Protein AF-A0A7W1F8A2-F1 (afdb_monomer_lite)

Structure (mmCIF, N/CA/C/O backbone):
data_AF-A0A7W1F8A2-F1
#
_entry.id   AF-A0A7W1F8A2-F1
#
loop_
_atom_site.group_PDB
_atom_site.id
_atom_site.type_symbol
_atom_site.label_atom_id
_atom_site.label_alt_id
_atom_site.label_comp_id
_atom_site.label_asym_id
_atom_site.label_entity_id
_atom_site.label_seq_id
_atom_site.pdbx_PDB_ins_code
_atom_site.Cartn_x
_atom_site.Cartn_y
_atom_site.Cartn_z
_atom_site.occupancy
_atom_site.B_iso_or_equiv
_atom_site.auth_seq_id
_atom_site.auth_comp_id
_atom_site.auth_asym_id
_atom_site.auth_atom_id
_atom_site.pdbx_PDB_model_num
ATOM 1 N N . MET A 1 1 ? -27.066 -8.767 60.561 1.00 49.91 1 MET A N 1
ATOM 2 C CA . MET A 1 1 ? -27.033 -7.578 59.670 1.00 49.91 1 MET A CA 1
ATOM 3 C C . MET A 1 1 ? -25.577 -7.249 59.365 1.00 49.91 1 MET A C 1
ATOM 5 O O . MET A 1 1 ? -24.829 -7.235 60.328 1.00 49.91 1 MET A O 1
ATOM 9 N N . LYS A 1 2 ? -25.207 -7.010 58.090 1.00 50.44 2 LYS A N 1
ATOM 10 C CA . LYS A 1 2 ? -23.919 -6.467 57.555 1.00 50.44 2 LYS A CA 1
ATOM 11 C C . LYS A 1 2 ? -23.218 -7.269 56.437 1.00 50.44 2 LYS A C 1
ATOM 13 O O . LYS A 1 2 ? -22.189 -6.819 55.959 1.00 50.44 2 LYS A O 1
ATOM 18 N N . LEU A 1 3 ? -23.787 -8.369 55.929 1.00 50.12 3 LEU A N 1
ATOM 19 C CA . LEU A 1 3 ? -23.216 -9.064 54.753 1.00 50.12 3 LEU A CA 1
ATOM 20 C C . LEU A 1 3 ? -23.783 -8.585 53.398 1.00 50.12 3 LEU A C 1
ATOM 22 O O . LEU A 1 3 ? -23.255 -8.916 52.348 1.00 50.12 3 LEU A O 1
ATOM 26 N N . ARG A 1 4 ? -24.854 -7.778 53.403 1.00 52.03 4 ARG A N 1
ATOM 27 C CA . ARG A 1 4 ? -25.532 -7.307 52.177 1.00 52.03 4 ARG A CA 1
ATOM 28 C C . ARG A 1 4 ? -24.978 -5.993 51.610 1.00 52.03 4 ARG A C 1
ATOM 30 O O . ARG A 1 4 ? -25.284 -5.649 50.479 1.00 52.03 4 ARG A O 1
ATOM 37 N N . THR A 1 5 ? -24.160 -5.268 52.370 1.00 52.44 5 THR A N 1
ATOM 38 C CA . THR A 1 5 ? -23.696 -3.908 52.030 1.00 52.44 5 THR A CA 1
ATOM 39 C C . THR A 1 5 ? -22.358 -3.852 51.286 1.00 52.44 5 THR A C 1
ATOM 41 O O . THR A 1 5 ? -21.948 -2.773 50.882 1.00 52.44 5 THR A O 1
ATOM 44 N N . LEU A 1 6 ? -21.689 -4.991 51.070 1.00 51.62 6 LEU A N 1
ATOM 45 C CA . LEU A 1 6 ? -20.397 -5.071 50.364 1.00 51.62 6 LEU A CA 1
ATOM 46 C C . LEU A 1 6 ? -20.503 -5.558 48.909 1.00 51.62 6 LEU A C 1
ATOM 48 O O . LEU A 1 6 ? -19.516 -5.521 48.183 1.00 51.62 6 LEU A O 1
ATOM 52 N N . VAL A 1 7 ? -21.691 -5.970 48.458 1.00 54.91 7 VAL A N 1
ATOM 53 C CA . VAL A 1 7 ? -21.894 -6.499 47.095 1.00 54.91 7 VAL A CA 1
ATOM 54 C C . VAL A 1 7 ? -21.978 -5.375 46.052 1.00 54.91 7 VAL A C 1
ATOM 56 O O . VAL A 1 7 ? -21.498 -5.528 44.934 1.00 54.91 7 VAL A O 1
ATOM 59 N N . ALA A 1 8 ? -22.528 -4.217 46.429 1.00 53.19 8 ALA A N 1
ATOM 60 C CA . ALA A 1 8 ? -22.712 -3.085 45.522 1.00 53.19 8 ALA A CA 1
ATOM 61 C C . ALA A 1 8 ? -21.401 -2.456 44.987 1.00 53.19 8 ALA A C 1
ATOM 63 O O . ALA A 1 8 ? -21.328 -2.223 43.781 1.00 53.19 8 ALA A O 1
ATOM 64 N N . PRO A 1 9 ? -20.346 -2.208 45.797 1.00 52.75 9 PRO A N 1
ATOM 65 C CA . PRO A 1 9 ? -19.122 -1.594 45.279 1.00 52.75 9 PRO A CA 1
ATOM 66 C C . PRO A 1 9 ? -18.253 -2.565 44.463 1.00 52.75 9 PRO A C 1
ATOM 68 O O . PRO A 1 9 ? -17.557 -2.123 43.553 1.00 52.75 9 PRO A O 1
ATOM 71 N N . LEU A 1 10 ? -18.313 -3.878 44.732 1.00 55.38 10 LEU A N 1
ATOM 72 C CA . LEU A 1 10 ? -17.567 -4.875 43.949 1.00 55.38 10 LEU A CA 1
ATOM 73 C C . LEU A 1 10 ? -18.152 -5.072 42.545 1.00 55.38 10 LEU A C 1
ATOM 75 O O . LEU A 1 10 ? -17.401 -5.249 41.588 1.00 55.38 10 LEU A O 1
ATOM 79 N N . LEU A 1 11 ? -19.480 -5.008 42.407 1.00 56.41 11 LEU A N 1
ATOM 80 C CA . LEU A 1 11 ? -20.138 -5.168 41.109 1.00 56.41 11 LEU A CA 1
ATOM 81 C C . LEU A 1 11 ? -19.898 -3.953 40.194 1.00 56.41 11 LEU A C 1
ATOM 83 O O . LEU A 1 11 ? -19.688 -4.118 38.996 1.00 56.41 11 LEU A O 1
ATOM 87 N N . ALA A 1 12 ? -19.855 -2.742 40.760 1.00 57.81 12 ALA A N 1
ATOM 88 C CA . ALA A 1 12 ? -19.578 -1.516 40.009 1.00 57.81 12 ALA A CA 1
ATOM 89 C C . ALA A 1 12 ? -18.131 -1.447 39.481 1.00 57.81 12 ALA A C 1
ATOM 91 O O . ALA A 1 12 ? -17.902 -0.944 38.381 1.00 57.81 12 ALA A O 1
ATOM 92 N N . LEU A 1 13 ? -17.159 -1.997 40.221 1.00 56.81 13 LEU A N 1
ATOM 93 C CA . LEU A 1 13 ? -15.755 -2.021 39.799 1.00 56.81 13 LEU A CA 1
ATOM 94 C C . LEU A 1 13 ? -15.489 -3.051 38.681 1.00 56.81 13 LEU A C 1
ATOM 96 O O . LEU A 1 13 ? -14.635 -2.821 37.829 1.00 56.81 13 LEU A O 1
ATOM 100 N N . GLY A 1 14 ? -16.256 -4.148 38.634 1.00 57.56 14 GLY A N 1
ATOM 101 C CA . GLY A 1 14 ? -16.166 -5.145 37.557 1.00 57.56 14 GLY A CA 1
ATOM 102 C C . GLY A 1 14 ? -16.696 -4.649 36.205 1.00 57.56 14 GLY A C 1
ATOM 103 O O . GLY A 1 14 ? -16.137 -4.976 35.158 1.00 57.56 14 GLY A O 1
ATOM 104 N N . ILE A 1 15 ? -17.733 -3.803 36.215 1.00 60.22 15 ILE A N 1
ATOM 105 C CA . ILE A 1 15 ? -18.322 -3.243 34.986 1.00 60.22 15 ILE A CA 1
ATOM 106 C C . ILE A 1 15 ? -17.377 -2.207 34.349 1.00 60.22 15 ILE A C 1
ATOM 108 O O . ILE A 1 15 ? -17.256 -2.159 33.128 1.00 60.22 15 ILE A O 1
ATOM 112 N N . ALA A 1 16 ? -16.640 -1.434 35.156 1.00 57.56 16 ALA A N 1
ATOM 113 C CA . ALA A 1 16 ? -15.692 -0.432 34.659 1.00 57.56 16 ALA A CA 1
ATOM 114 C C . ALA A 1 16 ? -14.436 -1.042 34.003 1.00 57.56 16 ALA A C 1
ATOM 116 O O . ALA A 1 16 ? -13.898 -0.469 33.060 1.00 57.56 16 ALA A O 1
ATOM 117 N N . ALA A 1 17 ? -13.989 -2.221 34.452 1.00 55.97 17 ALA A N 1
ATOM 118 C CA . ALA A 1 17 ? -12.815 -2.896 33.886 1.00 55.97 17 ALA A CA 1
ATOM 119 C C . ALA A 1 17 ? -13.067 -3.514 32.495 1.00 55.97 17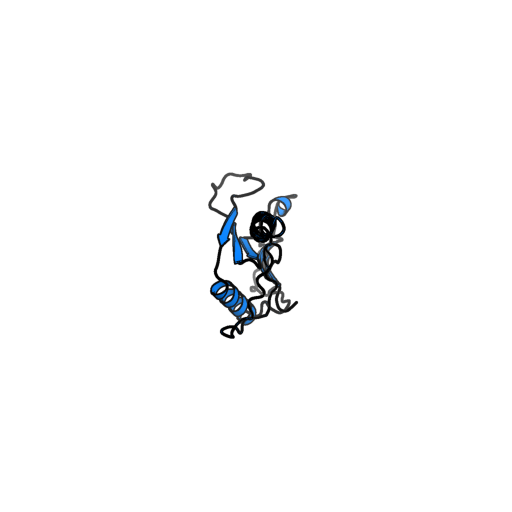 ALA A C 1
ATOM 121 O O . ALA A 1 17 ? -12.120 -3.778 31.758 1.00 55.97 17 ALA A O 1
ATOM 122 N N . SER A 1 18 ? -14.332 -3.715 32.113 1.00 55.47 18 SER A N 1
ATOM 123 C CA . SER A 1 18 ? -14.700 -4.349 30.837 1.00 55.47 18 SER A CA 1
ATOM 124 C C . SER A 1 18 ? -14.752 -3.368 29.658 1.00 55.47 18 SER A C 1
ATOM 126 O O . SER A 1 18 ? -14.839 -3.799 28.516 1.00 55.47 18 SER A O 1
ATOM 128 N N . ALA A 1 19 ? -14.667 -2.056 29.909 1.00 52.66 19 ALA A N 1
ATOM 129 C CA . ALA A 1 19 ? -14.731 -1.032 28.861 1.00 52.66 19 ALA A CA 1
ATOM 130 C C . ALA A 1 19 ? -13.404 -0.830 28.102 1.00 52.66 19 ALA A C 1
ATOM 132 O O . ALA A 1 19 ? -13.407 -0.243 27.025 1.00 52.66 19 ALA A O 1
ATOM 133 N N . CYS A 1 20 ? -12.283 -1.321 28.643 1.00 51.66 20 CYS A N 1
ATOM 134 C CA . CYS A 1 20 ? -10.973 -1.287 27.976 1.00 51.66 20 CYS A CA 1
ATOM 135 C C . CYS A 1 20 ? -10.554 -2.648 27.408 1.00 51.66 20 CYS A C 1
ATOM 137 O O . CYS A 1 20 ? -9.493 -2.755 26.793 1.00 51.66 20 CYS A O 1
ATOM 139 N N . ALA A 1 21 ? -11.359 -3.694 27.608 1.00 49.31 21 ALA A N 1
ATOM 140 C CA . ALA A 1 21 ? -11.193 -4.914 26.846 1.00 49.31 21 ALA A CA 1
ATOM 141 C C . ALA A 1 21 ? -11.728 -4.625 25.442 1.00 49.31 21 ALA A C 1
ATOM 143 O O . ALA A 1 21 ? -12.934 -4.684 25.208 1.00 49.31 21 ALA A O 1
ATOM 144 N N . ASN A 1 22 ? -10.826 -4.296 24.512 1.00 50.22 22 ASN A N 1
ATOM 145 C CA . ASN A 1 22 ? -11.075 -4.523 23.095 1.00 50.22 22 ASN A CA 1
ATOM 146 C C . ASN A 1 22 ? -11.368 -6.019 22.965 1.00 50.22 22 ASN A C 1
ATOM 148 O O . ASN A 1 22 ? -10.461 -6.840 22.842 1.00 50.22 22 ASN A O 1
ATOM 152 N N . ALA A 1 23 ? -12.643 -6.382 23.081 1.00 49.91 23 ALA A N 1
ATOM 153 C CA . ALA A 1 23 ? -13.127 -7.648 22.601 1.00 49.91 23 ALA A CA 1
ATOM 154 C C . ALA A 1 23 ? -12.816 -7.626 21.110 1.00 49.91 23 ALA A C 1
ATOM 156 O O . ALA A 1 23 ? -13.505 -6.950 20.341 1.00 49.91 23 ALA A O 1
ATOM 157 N N . SER A 1 24 ? -11.736 -8.312 20.724 1.00 50.91 24 SER A N 1
ATOM 158 C CA . SER A 1 24 ? -11.576 -8.831 19.375 1.00 50.91 24 SER A CA 1
ATOM 159 C C . SER A 1 24 ? -12.895 -9.508 19.068 1.00 50.91 24 SER A C 1
ATOM 161 O O . SER A 1 24 ? -13.209 -10.574 19.597 1.00 50.91 24 SER A O 1
ATOM 163 N N . SER A 1 25 ? -13.739 -8.780 18.351 1.00 46.50 25 SER A N 1
ATOM 164 C CA . SER A 1 25 ? -15.078 -9.208 18.030 1.00 46.50 25 SER A CA 1
ATOM 165 C C . SER A 1 25 ? -14.865 -10.233 16.944 1.00 46.50 25 SER A C 1
ATOM 167 O O . SER A 1 25 ? -14.848 -9.899 15.765 1.00 46.50 25 SER A O 1
ATOM 169 N N . THR A 1 26 ? -14.630 -11.483 17.333 1.00 49.16 26 THR A N 1
ATOM 170 C CA . THR A 1 26 ? -14.863 -12.613 16.447 1.00 49.16 26 THR A CA 1
ATOM 171 C C . THR A 1 26 ? -16.375 -12.659 16.274 1.00 49.16 26 THR A C 1
ATOM 173 O O . THR A 1 26 ? -17.079 -13.388 16.967 1.00 49.16 26 THR A O 1
ATOM 176 N N . VAL A 1 27 ? -16.894 -11.755 15.442 1.00 50.50 27 VAL A N 1
ATOM 177 C CA . VAL A 1 27 ? -18.252 -11.831 14.929 1.00 50.50 27 VAL A CA 1
ATOM 178 C C . VAL A 1 27 ? -18.278 -13.146 14.159 1.00 50.50 27 VAL A C 1
ATOM 180 O O . VAL A 1 27 ? -17.526 -13.275 13.192 1.00 50.50 27 VAL A O 1
ATOM 183 N N . PRO A 1 28 ? -19.069 -14.148 14.574 1.00 43.84 28 PRO A N 1
ATOM 184 C CA . PRO A 1 28 ? -19.358 -15.259 13.692 1.00 43.84 28 PRO A CA 1
ATOM 185 C C . PRO A 1 28 ? -20.079 -14.630 12.504 1.00 43.84 28 PRO A C 1
ATOM 187 O O . PRO A 1 28 ? -21.173 -14.086 12.659 1.00 43.84 28 PRO A O 1
ATOM 190 N N . GLY A 1 29 ? -19.410 -14.582 11.355 1.00 51.31 29 GLY A N 1
ATOM 191 C CA . GLY A 1 29 ? -20.003 -14.073 10.134 1.00 51.31 29 GLY A CA 1
ATOM 192 C C . GLY A 1 29 ? -21.191 -14.951 9.772 1.00 51.31 29 GLY A C 1
ATOM 193 O O . GLY A 1 29 ? -21.016 -16.037 9.224 1.00 51.31 29 GLY A O 1
ATOM 194 N N . ASP A 1 30 ? -22.400 -14.483 10.073 1.00 43.44 30 ASP A N 1
ATOM 195 C CA . ASP A 1 30 ? -23.608 -14.966 9.420 1.00 43.44 30 ASP A CA 1
ATOM 196 C C . ASP A 1 30 ? -23.437 -14.671 7.927 1.00 43.44 30 ASP A C 1
ATOM 198 O O . ASP A 1 30 ? -23.419 -13.517 7.493 1.00 43.44 30 ASP A O 1
ATOM 202 N N . GLY A 1 31 ? -23.192 -15.732 7.160 1.00 52.09 31 GLY A N 1
ATOM 203 C CA . GLY A 1 31 ? -22.714 -15.693 5.785 1.00 52.09 31 GLY A CA 1
ATOM 204 C C . GLY A 1 31 ? -23.507 -14.791 4.837 1.00 52.09 31 GLY A C 1
ATOM 205 O O . GLY A 1 31 ? -24.413 -15.241 4.140 1.00 52.09 31 GLY A O 1
ATOM 206 N N . GLN A 1 32 ? -23.052 -13.545 4.704 1.00 46.38 32 GLN A N 1
ATOM 207 C CA . GLN A 1 32 ? -23.019 -12.807 3.435 1.00 46.38 32 GLN A CA 1
ATOM 208 C C . GLN A 1 32 ? -21.570 -12.443 3.090 1.00 46.38 32 GLN A C 1
ATOM 210 O O . GLN A 1 32 ? -21.233 -11.327 2.701 1.00 46.38 32 GLN A O 1
ATOM 215 N N . GLY A 1 33 ? -20.708 -13.437 3.295 1.00 53.25 33 GLY A N 1
ATOM 216 C CA . GLY A 1 33 ? -19.324 -13.501 2.879 1.00 53.25 33 GLY A CA 1
ATOM 217 C C . GLY A 1 33 ? -19.179 -14.583 1.818 1.00 53.25 33 GLY A C 1
ATOM 218 O O . GLY A 1 33 ? -19.849 -15.610 1.862 1.00 53.25 33 GLY A O 1
ATOM 219 N N . GLN A 1 34 ? -18.326 -14.298 0.852 1.00 68.44 34 GLN A N 1
ATOM 220 C CA . GLN A 1 34 ? -17.499 -15.259 0.124 1.00 68.44 34 GLN A CA 1
ATOM 221 C C . GLN A 1 34 ? -16.465 -14.401 -0.618 1.00 68.44 34 GLN A C 1
ATOM 223 O O . GLN A 1 34 ? -16.393 -14.370 -1.844 1.00 68.44 34 GLN A O 1
ATOM 228 N N . GLY A 1 35 ? -15.775 -13.535 0.129 1.00 73.75 35 GLY A N 1
ATOM 229 C CA . GLY A 1 35 ? -14.425 -13.135 -0.248 1.00 73.75 35 GLY A CA 1
ATOM 230 C C . GLY A 1 35 ? -13.433 -14.009 0.522 1.00 73.75 35 GLY A C 1
ATOM 231 O O . GLY A 1 35 ? -13.873 -14.797 1.363 1.00 73.75 35 GLY A O 1
ATOM 232 N N . PRO A 1 36 ? -12.139 -13.908 0.200 1.00 90.50 36 PRO A N 1
ATOM 233 C CA . PRO A 1 36 ? -11.088 -14.617 0.922 1.00 90.50 36 PRO A CA 1
ATOM 234 C C . PRO A 1 36 ? -11.134 -14.329 2.423 1.00 90.50 36 PRO A C 1
ATOM 236 O O . PRO A 1 36 ? -11.509 -13.219 2.831 1.00 90.50 36 PRO A O 1
ATOM 239 N N . ASP A 1 37 ? -10.721 -15.305 3.226 1.00 93.12 37 ASP A N 1
ATOM 240 C CA . ASP A 1 37 ? -10.521 -15.079 4.653 1.00 93.12 37 ASP A CA 1
ATOM 241 C C . ASP A 1 37 ? -9.349 -14.105 4.838 1.00 93.12 37 ASP A C 1
ATOM 243 O O . ASP A 1 37 ? -8.410 -14.056 4.042 1.00 93.12 37 ASP A O 1
ATOM 247 N N . HIS A 1 38 ? -9.392 -13.282 5.883 1.00 94.12 38 HIS A N 1
ATOM 248 C CA . HIS A 1 38 ? -8.312 -12.342 6.158 1.00 94.12 38 HIS A CA 1
ATOM 249 C C . HIS A 1 38 ? -8.155 -12.058 7.648 1.00 94.12 38 HIS A C 1
ATOM 251 O O . HIS A 1 38 ? -9.087 -12.192 8.443 1.00 94.12 38 HIS A O 1
ATOM 257 N N . ALA A 1 39 ? -6.954 -11.630 8.029 1.00 94.94 39 ALA A N 1
ATOM 258 C CA . ALA A 1 39 ? -6.695 -11.154 9.376 1.00 94.94 39 ALA A CA 1
ATOM 259 C C . ALA A 1 39 ? -7.369 -9.780 9.603 1.00 94.94 39 ALA A C 1
ATOM 261 O O . ALA A 1 39 ? -7.544 -8.995 8.671 1.00 94.94 39 ALA A O 1
ATOM 262 N N . GLY A 1 40 ? -7.821 -9.517 10.832 1.00 94.44 40 GLY A N 1
ATOM 263 C CA . GLY A 1 40 ? -8.688 -8.371 11.162 1.00 94.44 40 GLY A CA 1
ATOM 264 C C . GLY A 1 40 ? -8.026 -7.279 12.007 1.00 94.44 40 GLY A C 1
ATOM 265 O O . GLY A 1 40 ? -8.701 -6.377 12.500 1.00 94.44 40 GLY A O 1
ATOM 266 N N . GLY A 1 41 ? -6.729 -7.390 12.271 1.00 95.25 41 GLY A N 1
ATOM 267 C CA . GLY A 1 41 ? -5.989 -6.478 13.129 1.00 95.25 41 GLY A CA 1
ATOM 268 C C . GLY A 1 41 ? -5.544 -5.193 12.418 1.00 95.25 41 GLY A C 1
ATOM 269 O O . GLY A 1 41 ? -5.372 -5.162 11.200 1.00 95.25 41 GLY A O 1
ATOM 270 N N . PRO A 1 42 ? -5.267 -4.122 13.182 1.00 94.44 42 PRO A N 1
ATOM 271 C CA . PRO A 1 42 ? -4.839 -2.826 12.640 1.00 94.44 42 PRO A CA 1
ATOM 272 C C . PRO A 1 42 ? -3.436 -2.832 12.018 1.00 94.44 42 PRO A C 1
ATOM 274 O O . PRO A 1 42 ? -3.067 -1.905 11.304 1.00 94.44 42 PRO A O 1
ATOM 277 N N . GLY A 1 43 ? -2.629 -3.856 12.307 1.00 95.31 43 GLY A N 1
ATOM 278 C CA . GLY A 1 43 ? -1.317 -4.065 11.689 1.00 95.31 43 GLY A CA 1
ATOM 279 C C . GLY A 1 43 ? -1.334 -5.064 10.534 1.00 95.31 43 GLY A C 1
ATOM 280 O O . GLY A 1 43 ? -0.301 -5.255 9.892 1.00 95.31 43 GLY A O 1
ATOM 281 N N . ASP A 1 44 ? -2.477 -5.696 10.270 1.00 97.19 44 ASP A N 1
ATOM 282 C CA . ASP A 1 44 ? -2.573 -6.783 9.305 1.00 97.19 44 ASP A CA 1
ATOM 283 C C . ASP A 1 44 ? -2.764 -6.190 7.911 1.00 97.19 44 ASP A C 1
ATOM 285 O O . ASP A 1 44 ? -3.834 -5.692 7.574 1.00 97.19 44 ASP A O 1
ATOM 289 N N . LEU A 1 45 ? -1.704 -6.175 7.104 1.00 97.69 45 LEU A N 1
ATOM 290 C CA . LEU A 1 45 ? -1.765 -5.668 5.735 1.00 97.69 45 LEU A CA 1
ATOM 291 C C . LEU A 1 45 ? -2.559 -6.631 4.856 1.00 97.69 45 LEU A C 1
ATOM 293 O O . LEU A 1 45 ? -2.118 -7.759 4.668 1.00 97.69 45 LEU A O 1
ATOM 297 N N . LEU A 1 46 ? -3.650 -6.162 4.254 1.00 97.75 46 LEU A N 1
ATOM 298 C CA . LEU A 1 46 ? -4.465 -6.957 3.336 1.00 97.75 46 LEU A CA 1
ATOM 299 C C . LEU A 1 46 ? -4.115 -6.709 1.872 1.00 97.75 46 LEU A C 1
ATOM 301 O O . LEU A 1 46 ? -3.959 -7.651 1.108 1.00 97.75 46 LEU A O 1
ATOM 305 N N . LEU A 1 47 ? -3.993 -5.442 1.471 1.00 97.94 47 LEU A N 1
ATOM 306 C CA . LEU A 1 47 ? -3.655 -5.061 0.098 1.00 97.94 47 LEU A CA 1
ATOM 307 C C . LEU A 1 47 ? -2.734 -3.846 0.103 1.00 97.94 47 LEU A C 1
ATOM 309 O O . LEU A 1 47 ? -3.041 -2.844 0.749 1.00 97.94 47 LEU A O 1
ATOM 313 N N . ARG A 1 48 ? -1.645 -3.892 -0.662 1.00 98.19 48 ARG A N 1
ATOM 314 C CA . ARG A 1 48 ? -0.748 -2.757 -0.911 1.00 98.19 48 ARG A CA 1
ATOM 315 C C . ARG A 1 48 ? -0.515 -2.557 -2.397 1.00 98.19 48 ARG A C 1
ATOM 317 O O . ARG A 1 48 ? -0.392 -3.525 -3.139 1.00 98.19 48 ARG A O 1
ATOM 324 N N . ILE A 1 49 ? -0.410 -1.290 -2.788 1.00 97.81 49 ILE A N 1
ATOM 325 C CA . ILE A 1 49 ? 0.035 -0.872 -4.117 1.00 97.81 49 ILE A CA 1
ATOM 326 C C . ILE A 1 49 ? 1.208 0.093 -3.931 1.00 97.81 49 ILE A C 1
ATOM 328 O O . ILE A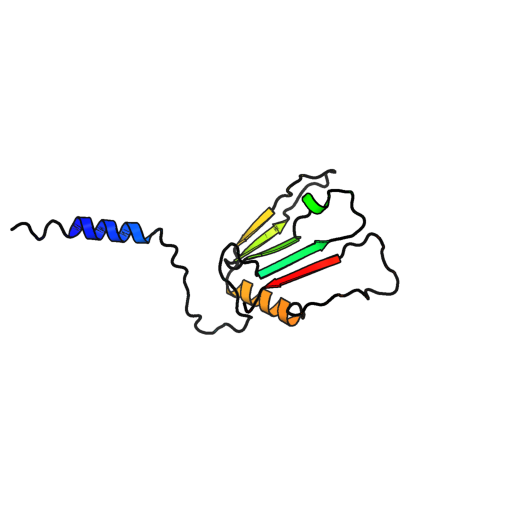 1 49 ? 1.049 1.160 -3.324 1.00 97.81 49 ILE A O 1
ATOM 332 N N . SER A 1 50 ? 2.379 -0.285 -4.431 1.00 96.50 50 SER A N 1
ATOM 333 C CA . SER A 1 50 ? 3.602 0.528 -4.439 1.00 96.50 50 SER A CA 1
ATOM 334 C C . SER A 1 50 ? 4.150 0.662 -5.858 1.00 96.50 50 SER A C 1
ATOM 336 O O . SER A 1 50 ? 3.784 -0.092 -6.756 1.00 96.50 50 SER A O 1
ATOM 338 N N . THR A 1 51 ? 5.028 1.641 -6.061 1.00 94.25 51 THR A N 1
ATOM 339 C CA . THR A 1 51 ? 5.861 1.733 -7.263 1.00 94.25 51 THR A CA 1
ATOM 340 C C . THR A 1 51 ? 7.314 1.616 -6.834 1.00 94.25 51 THR A C 1
ATOM 342 O O . THR A 1 51 ? 7.760 2.349 -5.951 1.00 94.25 51 THR A O 1
ATOM 345 N N . GLU A 1 52 ? 8.041 0.692 -7.449 1.00 91.62 52 GLU A N 1
ATOM 346 C CA . GLU A 1 52 ? 9.419 0.344 -7.105 1.00 91.62 52 GLU A CA 1
ATOM 347 C C . GLU A 1 52 ? 10.329 0.423 -8.337 1.00 91.62 52 GLU A C 1
ATOM 349 O O . GLU A 1 52 ? 9.863 0.440 -9.474 1.00 91.62 52 GLU A O 1
ATOM 354 N N . GLY A 1 53 ? 11.646 0.479 -8.125 1.00 90.06 53 GLY A N 1
ATOM 355 C CA . GLY A 1 53 ? 12.616 0.575 -9.218 1.00 90.06 53 GLY A CA 1
ATOM 356 C C . GLY A 1 53 ? 12.582 1.922 -9.951 1.00 90.06 53 GLY A C 1
ATOM 357 O O . GLY A 1 53 ? 12.369 2.966 -9.337 1.00 90.06 53 GLY A O 1
ATOM 358 N N . GLY A 1 54 ? 12.835 1.901 -11.261 1.00 88.81 54 GLY A N 1
ATOM 359 C CA . GLY A 1 54 ? 12.991 3.103 -12.084 1.00 88.81 54 GLY A CA 1
ATOM 360 C C . GLY A 1 54 ? 14.343 3.805 -11.910 1.00 88.81 54 GLY A C 1
ATOM 361 O O . GLY A 1 54 ? 15.218 3.363 -11.158 1.00 88.81 54 GLY A O 1
ATOM 362 N N . PHE A 1 55 ? 14.532 4.918 -12.623 1.00 90.88 55 PHE A N 1
ATOM 363 C CA . PHE A 1 55 ? 15.780 5.690 -12.586 1.00 90.88 55 PHE A CA 1
ATOM 364 C C . PHE A 1 55 ? 15.705 6.840 -11.573 1.00 90.88 55 PHE A C 1
ATOM 366 O O . PHE A 1 55 ? 15.577 8.013 -11.922 1.00 90.88 55 PHE A O 1
ATOM 373 N N . LEU A 1 56 ? 15.757 6.479 -10.290 1.00 88.50 56 LEU A N 1
ATOM 374 C CA . LEU A 1 56 ? 15.595 7.400 -9.162 1.00 88.50 56 LEU A CA 1
ATOM 375 C C . LEU A 1 56 ? 16.940 7.711 -8.478 1.00 88.50 56 LEU A C 1
ATOM 377 O O . LEU A 1 56 ? 17.848 6.874 -8.484 1.00 88.50 56 LEU A O 1
ATOM 381 N N . PRO A 1 57 ? 17.104 8.904 -7.870 1.00 87.75 57 PRO A N 1
ATOM 382 C CA . PRO A 1 57 ? 18.334 9.259 -7.170 1.00 87.75 57 PRO A CA 1
ATOM 383 C C . PRO A 1 57 ? 18.567 8.374 -5.929 1.00 87.75 57 PRO A C 1
ATOM 385 O O . PRO A 1 57 ? 17.605 7.884 -5.323 1.00 87.75 57 PRO A O 1
ATOM 388 N N . PRO A 1 58 ? 19.830 8.200 -5.489 1.00 87.06 58 PRO A N 1
ATOM 389 C CA . PRO A 1 58 ? 20.138 7.460 -4.270 1.00 87.06 58 PRO A CA 1
ATOM 390 C C . PRO A 1 58 ? 19.344 7.982 -3.070 1.00 87.06 58 PRO A C 1
ATOM 392 O O . PRO A 1 58 ? 19.278 9.185 -2.829 1.00 87.06 58 PRO A O 1
ATOM 395 N N . GLY A 1 59 ? 18.755 7.063 -2.305 1.00 84.88 59 GLY A N 1
ATOM 396 C CA . GLY A 1 59 ? 17.972 7.395 -1.116 1.00 84.88 59 GLY A CA 1
ATOM 397 C C . GLY A 1 59 ? 16.502 7.738 -1.371 1.00 84.88 59 GLY A C 1
ATOM 398 O O . GLY A 1 59 ? 15.767 7.836 -0.394 1.00 84.88 59 GLY A O 1
ATOM 399 N N . TYR A 1 60 ? 16.033 7.838 -2.625 1.00 87.94 60 TYR A N 1
ATOM 400 C CA . TYR A 1 60 ? 14.613 8.096 -2.925 1.00 87.94 60 TYR A CA 1
ATOM 401 C C . TYR A 1 60 ? 13.673 7.070 -2.268 1.00 87.94 60 TYR A C 1
ATOM 403 O O . TYR A 1 60 ? 12.623 7.421 -1.735 1.00 87.94 60 TYR A O 1
ATOM 411 N N . THR A 1 61 ? 14.079 5.799 -2.230 1.00 87.62 61 THR A N 1
ATOM 412 C CA . THR A 1 61 ? 13.306 4.708 -1.615 1.00 87.62 61 THR A CA 1
ATOM 413 C C . THR A 1 61 ? 13.033 4.927 -0.123 1.00 87.62 61 THR A C 1
ATOM 415 O O . THR A 1 61 ? 12.047 4.410 0.389 1.00 87.62 61 THR A O 1
ATOM 418 N N . LEU A 1 62 ? 13.844 5.730 0.582 1.00 88.69 62 LEU A N 1
ATOM 419 C CA . LEU A 1 62 ? 13.630 6.038 2.005 1.00 88.69 62 LEU A CA 1
ATOM 420 C C . LEU A 1 62 ? 12.362 6.868 2.247 1.00 88.69 62 LEU A C 1
ATOM 422 O O . LEU A 1 62 ? 11.840 6.885 3.359 1.00 88.69 62 LEU A O 1
ATOM 426 N N . THR A 1 63 ? 11.887 7.563 1.215 1.00 89.56 63 THR A N 1
ATOM 427 C CA . THR A 1 63 ? 10.712 8.440 1.260 1.00 89.56 63 THR A CA 1
ATOM 428 C C . THR A 1 63 ? 9.604 7.964 0.317 1.00 89.56 63 THR A C 1
ATOM 430 O O . THR A 1 63 ? 8.581 8.630 0.182 1.00 89.56 63 THR A O 1
ATOM 433 N N . ALA A 1 64 ? 9.794 6.820 -0.348 1.00 89.62 64 ALA A N 1
ATOM 434 C CA . ALA A 1 64 ? 8.812 6.233 -1.248 1.00 89.62 64 ALA A CA 1
ATOM 435 C C . ALA A 1 64 ? 7.693 5.575 -0.430 1.00 89.62 64 ALA A C 1
ATOM 437 O O . ALA A 1 64 ? 7.860 4.490 0.126 1.00 89.62 64 ALA A O 1
ATOM 438 N N . MET A 1 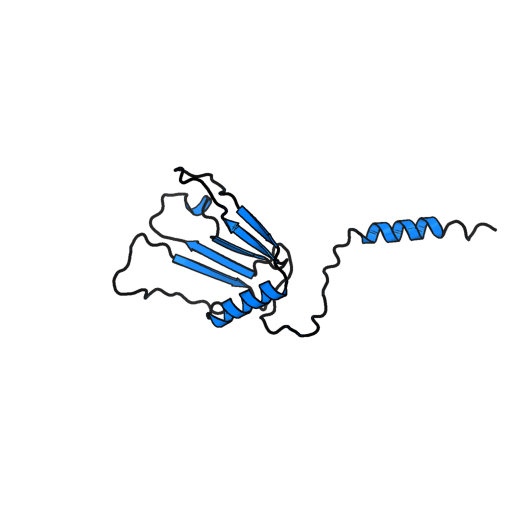65 ? 6.556 6.260 -0.320 1.00 93.88 65 MET A N 1
ATOM 439 C CA . MET A 1 65 ? 5.372 5.729 0.353 1.00 93.88 65 MET A CA 1
ATOM 440 C C . MET A 1 65 ? 4.518 4.909 -0.626 1.00 93.88 65 MET A C 1
ATOM 442 O O . MET A 1 65 ? 4.437 5.261 -1.805 1.00 93.88 65 MET A O 1
ATOM 446 N N . PRO A 1 66 ? 3.840 3.840 -0.168 1.00 95.88 66 PRO A N 1
ATOM 447 C CA . PRO A 1 66 ? 2.840 3.161 -0.982 1.00 95.88 66 PRO A CA 1
ATOM 448 C C . PRO A 1 66 ? 1.718 4.122 -1.385 1.00 95.88 66 PRO A C 1
ATOM 450 O O . PRO A 1 66 ? 1.261 4.931 -0.574 1.00 95.88 66 PRO A O 1
ATOM 453 N N . ALA A 1 67 ? 1.223 3.986 -2.614 1.00 96.06 67 ALA A N 1
ATOM 454 C CA . ALA A 1 67 ? 0.081 4.763 -3.088 1.00 96.06 67 ALA A CA 1
ATOM 455 C C . ALA A 1 67 ? -1.215 4.357 -2.362 1.00 96.06 67 ALA A C 1
ATOM 457 O O . ALA A 1 67 ? -2.111 5.181 -2.164 1.00 96.06 67 ALA A O 1
ATOM 458 N N . PHE A 1 68 ? -1.301 3.086 -1.958 1.00 98.06 68 PHE A N 1
ATOM 459 C CA . PHE A 1 68 ? -2.454 2.504 -1.284 1.00 98.06 68 PHE A CA 1
ATOM 460 C C . PHE A 1 68 ? -2.019 1.419 -0.293 1.00 98.06 68 PHE A C 1
ATOM 462 O O . PHE A 1 68 ? -1.138 0.605 -0.586 1.00 98.06 68 PHE A O 1
ATOM 469 N N . SER A 1 69 ? -2.646 1.376 0.880 1.00 98.50 69 SER A N 1
ATOM 470 C CA . SER A 1 69 ? -2.585 0.241 1.807 1.00 98.50 69 SER A CA 1
ATOM 471 C C . SER A 1 69 ? -3.931 0.055 2.503 1.00 98.50 69 SER A C 1
ATOM 473 O O . SER A 1 69 ? -4.460 1.008 3.062 1.00 98.50 69 SER A O 1
ATOM 475 N N . LEU A 1 70 ? -4.474 -1.158 2.479 1.00 98.44 70 LEU A N 1
ATOM 476 C CA . LEU A 1 70 ? -5.656 -1.571 3.233 1.00 98.44 70 LEU A CA 1
ATOM 477 C C . LEU A 1 70 ? -5.223 -2.499 4.369 1.00 98.44 70 LEU A C 1
ATOM 479 O O . LEU A 1 70 ? -4.518 -3.476 4.114 1.00 98.44 70 LEU A O 1
ATOM 483 N N . PHE A 1 71 ? -5.675 -2.207 5.585 1.00 98.38 71 PHE A N 1
ATOM 484 C CA . PHE A 1 71 ? -5.417 -3.004 6.782 1.00 98.38 71 PHE A CA 1
ATOM 485 C C . PHE A 1 71 ? -6.658 -3.781 7.246 1.00 98.38 71 PHE A C 1
ATOM 487 O O . PHE A 1 71 ? -7.788 -3.449 6.879 1.00 98.38 71 PHE A O 1
ATOM 494 N N . GLY A 1 72 ? -6.429 -4.819 8.054 1.00 97.19 72 GLY A N 1
ATOM 495 C CA . GLY A 1 72 ? -7.434 -5.766 8.542 1.00 97.19 72 GLY A CA 1
ATOM 496 C C . GLY A 1 72 ? -8.539 -5.140 9.385 1.00 97.19 72 GLY A C 1
ATOM 497 O O . GLY A 1 72 ? -9.673 -5.609 9.360 1.00 97.19 72 GLY A O 1
ATOM 498 N N . ASP A 1 73 ? -8.243 -4.040 10.071 1.00 96.69 73 ASP A N 1
ATOM 499 C CA . ASP A 1 73 ? -9.220 -3.259 10.836 1.00 96.69 73 ASP A CA 1
ATOM 500 C C . ASP A 1 73 ? -10.119 -2.362 9.960 1.00 96.69 73 ASP A C 1
ATOM 502 O O . ASP A 1 73 ? -10.971 -1.636 10.478 1.00 96.69 73 ASP A O 1
ATOM 506 N N . GLY A 1 74 ? -9.927 -2.384 8.638 1.00 97.81 74 GLY A N 1
ATOM 507 C CA . GLY A 1 74 ? -10.629 -1.524 7.691 1.00 97.81 74 GLY A CA 1
ATOM 508 C C . GLY A 1 74 ? -10.014 -0.138 7.534 1.00 97.81 74 GLY A C 1
ATOM 509 O O . GLY A 1 74 ? -10.654 0.745 6.960 1.00 97.81 74 GLY A O 1
ATOM 510 N N . THR A 1 75 ? -8.787 0.090 8.002 1.00 98.69 75 THR A N 1
ATOM 511 C CA . THR A 1 75 ? -8.075 1.340 7.731 1.00 98.69 75 THR A CA 1
ATOM 512 C C . THR A 1 75 ? -7.481 1.314 6.322 1.00 98.69 75 THR A C 1
ATOM 514 O O . THR A 1 75 ? -6.625 0.490 6.006 1.00 98.69 75 THR A O 1
ATOM 517 N N . VAL A 1 76 ? -7.897 2.247 5.464 1.00 98.50 76 VAL A N 1
ATOM 518 C CA . VAL A 1 76 ? -7.252 2.515 4.170 1.00 98.50 76 VAL A CA 1
ATOM 519 C C . VAL A 1 76 ? -6.333 3.719 4.305 1.00 98.50 76 VAL A C 1
ATOM 521 O O . VAL A 1 76 ? -6.779 4.790 4.707 1.00 98.50 76 VAL A O 1
ATOM 524 N N . VAL A 1 77 ? -5.069 3.569 3.927 1.00 98.38 77 VAL A N 1
ATOM 525 C CA . VAL A 1 77 ? -4.075 4.642 3.895 1.00 98.38 77 VAL A CA 1
ATOM 526 C C . VAL A 1 77 ? -3.714 4.973 2.450 1.00 98.38 77 VAL A C 1
ATOM 528 O O . VAL A 1 77 ? -3.271 4.103 1.700 1.00 98.38 77 VAL A O 1
ATOM 531 N N . THR A 1 78 ? -3.871 6.240 2.072 1.00 97.94 78 THR A N 1
ATOM 532 C CA . THR A 1 78 ? -3.472 6.774 0.760 1.00 97.94 78 THR A CA 1
ATOM 533 C C . THR A 1 78 ? -2.671 8.053 0.921 1.00 97.94 78 THR A C 1
ATOM 535 O O . THR A 1 78 ? -2.811 8.766 1.916 1.00 97.94 78 THR A O 1
ATOM 538 N N . GLN A 1 79 ? -1.866 8.394 -0.077 1.00 95.12 79 GLN A N 1
ATOM 539 C CA . GLN A 1 79 ? -1.199 9.689 -0.096 1.00 95.12 79 GLN A CA 1
ATOM 540 C C . GLN A 1 79 ? -2.213 10.821 -0.331 1.00 95.12 79 GLN A C 1
ATOM 542 O O . GLN A 1 79 ? -3.127 10.709 -1.149 1.00 95.12 79 GLN A O 1
ATOM 547 N N . GLY A 1 80 ? -2.072 11.908 0.419 1.00 93.88 80 GLY A N 1
ATOM 548 C CA . GLY A 1 80 ? -2.868 13.120 0.283 1.00 93.88 80 GLY A CA 1
ATOM 549 C C . GLY A 1 80 ? -2.310 14.084 -0.761 1.00 93.88 80 GLY A C 1
ATOM 550 O O . GLY A 1 80 ? -1.219 13.904 -1.301 1.00 93.88 80 GLY A O 1
ATOM 551 N N . ALA A 1 81 ? -3.066 15.149 -1.024 1.00 92.94 81 ALA A N 1
ATOM 552 C CA . ALA A 1 81 ? -2.607 16.221 -1.897 1.00 92.94 81 ALA A CA 1
ATOM 553 C C . ALA A 1 81 ? -1.383 16.934 -1.300 1.00 92.94 81 ALA A C 1
ATOM 555 O O . ALA A 1 81 ? -1.339 17.226 -0.103 1.00 92.94 81 ALA A O 1
ATOM 556 N N . GLN A 1 82 ? -0.418 17.263 -2.155 1.00 91.56 82 GLN A N 1
ATOM 557 C CA . GLN A 1 82 ? 0.759 18.052 -1.807 1.00 91.56 82 GLN A CA 1
ATOM 558 C C . GLN A 1 82 ? 1.101 19.024 -2.934 1.00 91.56 82 GLN A C 1
ATOM 560 O O . GLN A 1 82 ? 0.693 18.849 -4.080 1.00 91.56 82 GLN A O 1
ATOM 565 N N . THR A 1 83 ? 1.855 20.063 -2.601 1.00 92.81 83 THR A N 1
ATOM 566 C CA . THR A 1 83 ? 2.446 20.964 -3.591 1.00 92.81 83 THR A CA 1
ATOM 567 C C . THR A 1 83 ? 3.644 20.304 -4.269 1.00 92.81 83 THR A C 1
ATOM 569 O O . THR A 1 83 ? 4.460 19.690 -3.586 1.00 92.81 83 THR A O 1
ATOM 572 N N . GLU A 1 84 ? 3.802 20.514 -5.576 1.00 90.62 84 GLU A N 1
ATOM 573 C CA . GLU A 1 84 ? 4.965 20.080 -6.370 1.00 90.62 84 GLU A CA 1
ATOM 574 C C . GLU A 1 84 ? 6.215 20.924 -6.047 1.00 90.62 84 GLU A C 1
ATOM 576 O O . GLU A 1 84 ? 6.659 21.766 -6.829 1.00 90.62 84 GLU A O 1
ATOM 581 N N . ILE A 1 85 ? 6.754 20.746 -4.839 1.00 90.25 85 ILE A N 1
ATOM 582 C CA . ILE A 1 85 ? 7.996 21.368 -4.364 1.00 90.25 85 ILE A CA 1
ATOM 583 C C . ILE A 1 85 ? 9.088 20.299 -4.371 1.00 90.25 85 ILE A C 1
ATOM 585 O O . ILE A 1 85 ? 8.887 19.219 -3.818 1.00 90.25 85 ILE A O 1
ATOM 589 N N . TYR A 1 86 ? 10.247 20.602 -4.965 1.00 86.50 86 TYR A N 1
ATOM 590 C CA . TYR A 1 86 ? 11.367 19.663 -5.054 1.00 86.50 86 TYR A CA 1
ATOM 591 C C . TYR A 1 86 ? 12.636 20.187 -4.349 1.00 86.50 86 TYR A C 1
ATOM 593 O O . TYR A 1 86 ? 13.097 21.282 -4.688 1.00 86.50 86 TYR A O 1
ATOM 601 N N . PRO A 1 87 ? 13.243 19.412 -3.424 1.00 84.38 87 PRO A N 1
ATOM 602 C CA . PRO A 1 87 ? 12.768 18.120 -2.915 1.00 84.38 87 PRO A CA 1
ATOM 603 C C . PRO A 1 87 ? 11.521 18.266 -2.025 1.00 84.38 87 PRO A C 1
ATOM 605 O O . PRO A 1 87 ? 11.368 19.259 -1.313 1.00 84.38 87 PRO A O 1
ATOM 608 N N . GLY A 1 88 ? 10.637 17.266 -2.081 1.00 86.94 88 GLY A N 1
ATOM 609 C CA . GLY A 1 88 ? 9.428 17.204 -1.257 1.00 86.94 88 GLY A CA 1
ATOM 610 C C . GLY A 1 88 ? 9.720 16.855 0.205 1.00 86.94 88 GLY A C 1
ATOM 611 O O . GLY A 1 88 ? 10.866 16.621 0.598 1.00 86.94 88 GLY A O 1
ATOM 612 N N . THR A 1 89 ? 8.675 16.806 1.034 1.00 89.12 89 THR A N 1
ATOM 613 C CA . THR A 1 89 ? 8.809 16.361 2.427 1.00 89.12 89 THR A CA 1
ATOM 614 C C . THR A 1 89 ? 9.155 14.876 2.489 1.00 89.12 89 THR A C 1
ATOM 616 O O . THR A 1 89 ? 8.661 14.079 1.698 1.00 89.12 89 THR A O 1
ATOM 619 N N . ALA A 1 90 ? 9.977 14.488 3.468 1.00 89.62 90 ALA A N 1
ATOM 620 C CA . ALA A 1 90 ? 10.379 13.090 3.635 1.00 89.62 90 ALA A CA 1
ATOM 621 C C . ALA A 1 90 ? 9.186 12.148 3.883 1.00 89.62 90 ALA A C 1
ATOM 623 O O . ALA A 1 90 ? 9.194 11.005 3.441 1.00 89.62 90 ALA A O 1
ATOM 624 N N . LEU A 1 91 ? 8.159 12.650 4.572 1.00 92.50 91 LEU A N 1
ATOM 625 C CA . LEU A 1 91 ? 6.861 12.002 4.696 1.00 92.50 91 LEU A CA 1
ATOM 626 C C . LEU A 1 91 ? 5.817 12.911 4.030 1.00 92.50 91 LEU A C 1
ATOM 628 O O . LEU A 1 91 ? 5.572 14.010 4.546 1.00 92.50 91 LEU A O 1
ATOM 632 N N . PRO A 1 92 ? 5.238 12.524 2.881 1.00 91.69 92 PRO A N 1
ATOM 633 C CA . PRO A 1 92 ? 4.116 13.254 2.312 1.00 91.69 92 PRO A CA 1
ATOM 634 C C . PRO A 1 92 ? 2.887 13.128 3.228 1.00 91.69 92 PRO A C 1
ATOM 636 O O . PRO A 1 92 ? 2.827 12.230 4.074 1.00 91.69 92 PRO A O 1
ATOM 639 N N . PRO A 1 93 ? 1.886 14.010 3.088 1.00 94.19 93 PRO A N 1
ATOM 640 C CA . PRO A 1 93 ? 0.621 13.848 3.789 1.00 94.19 93 PRO A CA 1
ATOM 641 C C . PRO A 1 93 ? 0.031 12.462 3.511 1.00 94.19 93 PRO A C 1
ATOM 643 O O . PRO A 1 93 ? -0.108 12.075 2.354 1.00 94.19 93 PRO A O 1
ATOM 646 N N . MET A 1 94 ? -0.342 11.734 4.562 1.00 96.44 94 MET A N 1
ATOM 647 C CA . MET A 1 94 ? -1.024 10.443 4.461 1.00 96.44 94 MET A CA 1
ATOM 648 C C . MET A 1 94 ? -2.433 10.583 5.030 1.00 96.44 94 MET A C 1
ATOM 650 O O . MET A 1 94 ? -2.629 11.188 6.085 1.00 96.44 94 MET A O 1
ATOM 654 N N . ILE A 1 95 ? -3.418 10.035 4.328 1.00 98.06 95 ILE A N 1
ATOM 655 C CA . ILE A 1 95 ? -4.830 10.077 4.699 1.00 98.06 95 ILE A CA 1
ATOM 656 C C . ILE A 1 95 ? -5.247 8.670 5.105 1.00 98.06 95 ILE A C 1
ATOM 658 O O . ILE A 1 95 ? -5.165 7.751 4.296 1.00 98.06 95 ILE A O 1
ATOM 662 N N . ALA A 1 96 ? -5.716 8.522 6.343 1.00 98.19 96 ALA A N 1
ATOM 663 C CA . ALA A 1 96 ? -6.336 7.301 6.837 1.00 98.19 96 ALA A CA 1
ATOM 664 C C . ALA A 1 96 ? -7.863 7.428 6.746 1.00 98.19 96 ALA A C 1
ATOM 666 O O . ALA A 1 96 ? -8.450 8.351 7.312 1.00 98.19 96 ALA A O 1
ATOM 667 N N . THR A 1 97 ? -8.499 6.506 6.030 1.00 98.38 97 THR A N 1
ATOM 668 C CA . THR A 1 97 ? -9.946 6.474 5.807 1.00 98.38 97 THR A CA 1
ATOM 669 C C . THR A 1 97 ? -10.498 5.131 6.279 1.00 98.38 97 THR A C 1
ATOM 671 O O . THR A 1 97 ? -10.074 4.101 5.754 1.00 98.38 97 THR A O 1
ATOM 674 N N . PRO A 1 98 ? -11.438 5.103 7.240 1.00 98.25 98 PRO A N 1
ATOM 675 C CA . PRO A 1 98 ? -12.076 3.860 7.647 1.00 98.25 98 PRO A CA 1
ATOM 676 C C . PRO A 1 98 ? -13.040 3.374 6.561 1.00 98.25 98 PRO A C 1
ATOM 678 O O . PRO A 1 98 ? -13.791 4.164 5.978 1.00 98.25 98 PRO A O 1
ATOM 681 N N . VAL A 1 99 ? -13.066 2.066 6.326 1.00 97.88 99 VAL A N 1
ATOM 682 C CA . VAL A 1 99 ? -14.026 1.413 5.436 1.00 97.88 99 VAL A CA 1
ATOM 683 C C . VAL A 1 99 ? -14.780 0.301 6.156 1.00 97.88 99 VAL A C 1
ATOM 685 O O . VAL A 1 99 ? -14.332 -0.263 7.146 1.00 97.88 99 VAL A O 1
ATOM 688 N N . THR A 1 100 ? -15.974 -0.011 5.659 1.00 97.56 100 THR A N 1
ATOM 689 C CA . THR A 1 100 ? -16.791 -1.104 6.200 1.00 97.56 100 THR A CA 1
ATOM 690 C C . THR A 1 100 ? -16.234 -2.464 5.788 1.00 97.56 100 THR A C 1
ATOM 692 O O . THR A 1 100 ? -15.739 -2.584 4.669 1.00 97.56 100 THR A O 1
ATOM 695 N N . GLU A 1 101 ? -16.493 -3.508 6.574 1.00 95.88 101 GLU A N 1
ATOM 696 C CA . GLU A 1 101 ? -16.199 -4.907 6.213 1.00 95.88 101 GLU A CA 1
ATOM 697 C C . GLU A 1 101 ? -16.700 -5.283 4.806 1.00 95.88 101 GLU A C 1
ATOM 699 O O . GLU A 1 101 ? -15.980 -5.834 3.980 1.00 9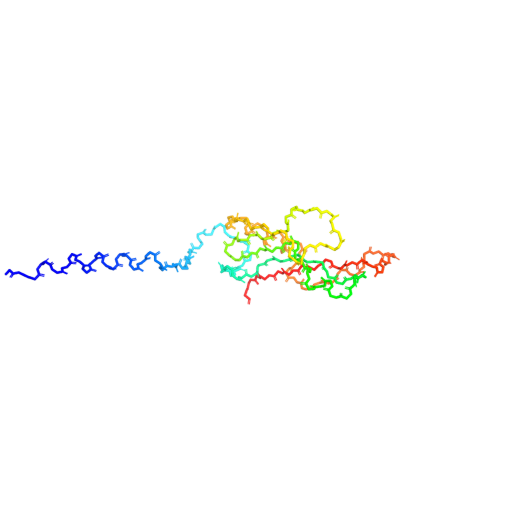5.88 101 GLU A O 1
ATOM 704 N N . LYS A 1 102 ? -17.920 -4.859 4.449 1.00 95.81 102 LYS A N 1
ATOM 705 C CA . LYS A 1 102 ? -18.478 -5.060 3.099 1.00 95.81 102 LYS A CA 1
ATOM 706 C C . LYS A 1 102 ? -17.571 -4.511 1.985 1.00 95.81 102 LYS A C 1
ATOM 708 O O . LYS A 1 102 ? -17.556 -5.053 0.881 1.00 95.81 102 LYS A O 1
ATOM 713 N N . ALA A 1 103 ? -16.883 -3.401 2.243 1.00 96.31 103 ALA A N 1
ATOM 714 C CA . ALA A 1 103 ? -15.967 -2.770 1.298 1.00 96.31 103 ALA A CA 1
ATOM 715 C C . ALA A 1 103 ? -14.615 -3.496 1.252 1.00 96.31 103 ALA A C 1
ATOM 717 O O . ALA A 1 103 ? -14.107 -3.692 0.151 1.00 96.31 103 ALA A O 1
ATOM 718 N N . ILE A 1 104 ? -14.096 -3.961 2.398 1.00 97.00 104 ILE A N 1
ATOM 719 C CA . ILE A 1 104 ? -12.911 -4.837 2.466 1.00 97.00 104 ILE A CA 1
ATOM 720 C C . ILE A 1 104 ? -13.139 -6.056 1.574 1.00 97.00 104 ILE A C 1
ATOM 722 O O . ILE A 1 104 ? -12.432 -6.259 0.590 1.00 97.00 104 ILE A O 1
ATOM 726 N N . GLN A 1 105 ? -14.227 -6.781 1.820 1.00 96.44 105 GLN A N 1
ATOM 727 C CA . GLN A 1 105 ? -14.601 -7.975 1.066 1.00 96.44 105 GLN A CA 1
ATOM 728 C C . GLN A 1 105 ? -14.785 -7.705 -0.434 1.00 96.44 105 GLN A C 1
ATOM 730 O O . GLN A 1 105 ? -14.464 -8.547 -1.272 1.00 96.44 105 GLN A O 1
ATOM 735 N N . ALA A 1 106 ? -15.303 -6.530 -0.805 1.00 96.12 106 ALA A N 1
ATOM 736 C CA . ALA A 1 106 ? -15.417 -6.141 -2.209 1.00 96.12 106 ALA A CA 1
ATOM 737 C C . ALA A 1 106 ? -14.048 -5.917 -2.870 1.00 96.12 106 ALA A C 1
ATOM 739 O O . ALA A 1 106 ? -13.859 -6.348 -4.007 1.00 96.12 106 ALA A O 1
ATOM 740 N N . LEU A 1 107 ? -13.105 -5.288 -2.164 1.00 95.88 107 LEU A N 1
ATOM 741 C CA . LEU A 1 107 ? -11.742 -5.067 -2.650 1.00 95.88 107 LEU A CA 1
ATOM 742 C C . LEU A 1 107 ? -10.966 -6.381 -2.770 1.00 95.88 107 LEU A C 1
ATOM 744 O O . LEU A 1 107 ? -10.358 -6.619 -3.810 1.00 95.88 107 LEU A O 1
ATOM 748 N N . LEU A 1 108 ? -11.041 -7.260 -1.765 1.00 96.56 108 LEU A N 1
ATOM 749 C CA . LEU A 1 108 ? -10.354 -8.555 -1.801 1.00 96.56 108 LEU A CA 1
ATOM 750 C C . LEU A 1 108 ? -10.864 -9.431 -2.947 1.00 96.56 108 LEU A C 1
ATOM 752 O O . LEU A 1 108 ? -10.068 -9.957 -3.718 1.00 96.56 108 LEU A O 1
ATOM 756 N N . ARG A 1 109 ? -12.186 -9.509 -3.149 1.00 95.75 109 ARG A N 1
ATOM 757 C CA . ARG A 1 109 ? -12.745 -10.216 -4.314 1.00 95.75 109 ARG A CA 1
ATOM 758 C C . ARG A 1 109 ? -12.265 -9.634 -5.639 1.00 95.75 109 ARG A C 1
ATOM 760 O O . ARG A 1 109 ? -12.002 -10.395 -6.562 1.00 95.75 109 ARG A O 1
ATOM 767 N N . ALA A 1 110 ? -12.174 -8.309 -5.751 1.00 95.75 110 ALA A N 1
ATOM 768 C CA . ALA A 1 110 ? -11.679 -7.672 -6.966 1.00 95.75 110 ALA A CA 1
ATOM 769 C C . ALA A 1 110 ? -10.195 -7.990 -7.210 1.00 95.75 110 ALA A C 1
ATOM 771 O O . ALA A 1 110 ? -9.819 -8.256 -8.348 1.00 95.75 110 ALA A O 1
ATOM 772 N N . ALA A 1 111 ? -9.377 -8.016 -6.155 1.00 94.81 111 ALA A N 1
ATOM 773 C CA . ALA A 1 111 ? -7.966 -8.380 -6.242 1.00 94.81 111 ALA A CA 1
ATOM 774 C C . ALA A 1 111 ? -7.781 -9.836 -6.703 1.00 94.81 111 ALA A C 1
ATOM 776 O O . ALA A 1 111 ? -7.045 -10.085 -7.656 1.00 94.81 111 ALA A O 1
ATOM 777 N N . VAL A 1 112 ? -8.516 -10.778 -6.105 1.00 94.19 112 VAL A N 1
ATOM 778 C CA . VAL A 1 112 ? -8.510 -12.190 -6.530 1.00 94.19 112 VAL A CA 1
ATOM 779 C C . VAL A 1 112 ? -9.017 -12.341 -7.964 1.00 94.19 112 VAL A C 1
ATOM 781 O O . VAL A 1 112 ? -8.399 -13.017 -8.776 1.00 94.19 112 VAL A O 1
ATOM 784 N N . ALA A 1 113 ? -10.108 -11.663 -8.332 1.00 94.62 113 ALA A N 1
ATOM 785 C CA . ALA A 1 113 ? -10.628 -11.706 -9.700 1.00 94.62 113 ALA A CA 1
ATOM 786 C C . ALA A 1 113 ? -9.645 -11.126 -10.737 1.00 94.62 113 ALA A C 1
ATOM 788 O O . ALA A 1 113 ? -9.685 -11.518 -11.903 1.00 94.62 113 ALA A O 1
ATOM 789 N N . ALA A 1 114 ? -8.763 -10.214 -10.321 1.00 93.19 114 ALA A N 1
ATOM 790 C CA . ALA A 1 114 ? -7.667 -9.6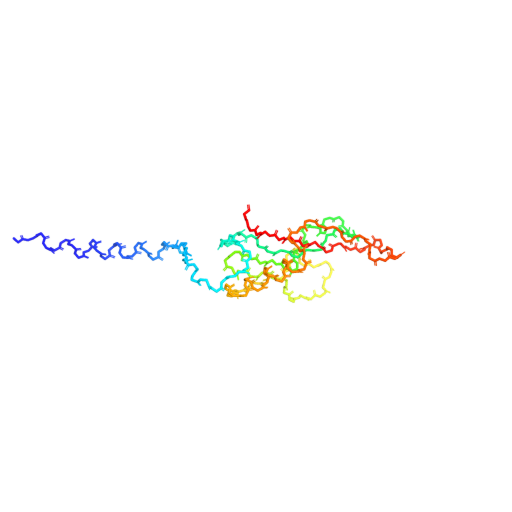89 -11.132 1.00 93.19 114 ALA A CA 1
ATOM 791 C C . ALA A 1 114 ? -6.429 -10.610 -11.160 1.00 93.19 114 ALA A C 1
ATOM 793 O O . ALA A 1 114 ? -5.456 -10.295 -11.845 1.00 93.19 114 ALA A O 1
ATOM 794 N N . GLY A 1 115 ? -6.459 -11.742 -10.448 1.00 93.06 115 GLY A N 1
ATOM 795 C CA . GLY A 1 115 ? -5.365 -12.709 -10.373 1.00 93.06 115 GLY A CA 1
ATOM 796 C C . GLY A 1 115 ? -4.191 -12.254 -9.505 1.00 93.06 115 GLY A C 1
ATOM 797 O O . GLY A 1 115 ? -3.061 -12.663 -9.769 1.00 93.06 115 GLY A O 1
ATOM 798 N N . LEU A 1 116 ? -4.435 -11.373 -8.524 1.00 93.50 116 LEU A N 1
ATOM 799 C CA . LEU A 1 116 ? -3.415 -10.883 -7.582 1.00 93.50 116 LEU A CA 1
ATOM 800 C C . LEU A 1 116 ? -3.156 -11.840 -6.406 1.00 93.50 116 LEU A C 1
ATOM 802 O O . LEU A 1 116 ? -2.299 -11.571 -5.574 1.00 93.50 116 LEU A O 1
ATOM 806 N N . ASP A 1 117 ? -3.901 -12.937 -6.327 1.00 92.75 117 ASP A N 1
ATOM 807 C CA . ASP A 1 117 ? -3.749 -14.036 -5.367 1.00 92.75 117 ASP A CA 1
ATOM 808 C C . ASP A 1 117 ? -2.638 -15.023 -5.742 1.00 92.75 117 ASP A C 1
ATOM 810 O O . ASP A 1 117 ? -2.377 -15.986 -5.027 1.00 92.75 117 ASP A O 1
ATOM 814 N N . THR A 1 118 ? -1.975 -14.795 -6.875 1.00 91.94 118 THR A N 1
ATOM 815 C CA . THR A 1 118 ? -0.810 -15.562 -7.304 1.00 91.94 118 THR A CA 1
ATOM 816 C C . THR A 1 118 ? 0.320 -14.609 -7.666 1.00 91.94 118 THR A C 1
ATOM 818 O O . THR A 1 118 ? 0.093 -13.634 -8.384 1.00 91.94 118 THR A O 1
ATOM 821 N N . ASP A 1 119 ? 1.548 -14.934 -7.262 1.00 91.75 119 ASP A N 1
ATOM 822 C CA . ASP A 1 119 ? 2.730 -14.183 -7.683 1.00 91.75 119 ASP A CA 1
ATOM 823 C C . ASP A 1 119 ? 2.869 -14.213 -9.208 1.00 91.75 119 ASP A C 1
ATOM 825 O O . ASP A 1 119 ? 2.948 -15.275 -9.839 1.00 91.75 119 A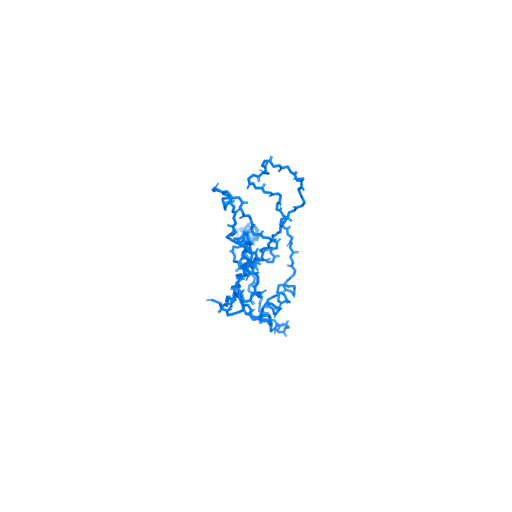SP A O 1
ATOM 829 N N . ARG A 1 120 ? 2.889 -13.024 -9.812 1.00 89.62 120 ARG A N 1
ATOM 830 C CA . ARG A 1 120 ? 3.051 -12.836 -11.254 1.00 89.62 120 ARG A CA 1
ATOM 831 C C . ARG A 1 120 ? 3.875 -11.593 -11.530 1.00 89.62 120 ARG A C 1
ATOM 833 O O . ARG A 1 120 ? 3.721 -10.570 -10.872 1.00 89.62 120 ARG A O 1
ATOM 840 N N . GLU A 1 121 ? 4.694 -11.679 -12.568 1.00 87.31 121 GLU A N 1
ATOM 841 C CA . GLU A 1 121 ? 5.421 -10.543 -13.117 1.00 87.31 121 GLU A CA 1
ATOM 842 C C . GLU A 1 121 ? 4.901 -10.259 -14.528 1.00 87.31 121 GLU A C 1
ATOM 844 O O . GLU A 1 121 ? 4.814 -11.158 -15.368 1.00 87.31 121 GLU A O 1
ATOM 849 N N . TYR A 1 122 ? 4.539 -9.006 -14.788 1.00 79.12 122 TYR A N 1
ATOM 850 C CA . TYR A 1 122 ? 4.021 -8.563 -16.081 1.00 79.12 122 TYR A CA 1
ATOM 851 C C . TYR A 1 122 ? 5.099 -7.745 -16.798 1.00 79.12 122 TYR A C 1
ATOM 853 O O . TYR A 1 122 ? 5.059 -6.518 -16.806 1.00 79.12 122 TYR A O 1
ATOM 861 N N . THR A 1 123 ? 6.102 -8.431 -17.352 1.00 74.00 123 THR A N 1
ATOM 862 C CA . THR A 1 123 ? 7.285 -7.801 -17.975 1.00 74.00 123 THR A CA 1
ATOM 863 C C . THR A 1 123 ? 7.122 -7.487 -19.459 1.00 74.00 123 THR A C 1
ATOM 865 O O . THR A 1 123 ? 7.815 -6.616 -19.980 1.00 74.00 123 THR A O 1
ATOM 868 N N . ASP A 1 124 ? 6.197 -8.157 -20.148 1.00 70.19 124 ASP A N 1
ATOM 869 C CA . ASP A 1 124 ? 5.892 -7.902 -21.557 1.00 70.19 124 ASP A CA 1
ATOM 870 C C . ASP A 1 124 ? 4.820 -6.812 -21.691 1.00 70.19 124 ASP A C 1
ATOM 872 O O . ASP A 1 124 ? 3.642 -7.075 -21.934 1.00 70.19 124 ASP A O 1
ATOM 876 N N . LEU A 1 125 ? 5.236 -5.561 -21.480 1.00 67.56 125 LEU A N 1
ATOM 877 C CA . LEU A 1 125 ? 4.394 -4.372 -21.668 1.00 67.56 125 LEU A CA 1
ATOM 878 C C . LEU A 1 125 ? 4.502 -3.797 -23.096 1.00 67.56 125 LEU A C 1
ATOM 880 O O . LEU A 1 125 ? 4.093 -2.662 -23.347 1.00 67.56 125 LEU A O 1
ATOM 884 N N . GLY A 1 126 ? 5.043 -4.578 -24.038 1.00 70.12 126 GLY A N 1
ATOM 885 C CA . GLY A 1 126 ? 5.245 -4.203 -25.436 1.00 70.12 126 GLY A CA 1
ATOM 886 C C . GLY A 1 126 ? 6.716 -4.081 -25.849 1.00 70.12 126 GLY A C 1
ATOM 887 O O . GLY A 1 126 ? 7.645 -4.295 -25.078 1.00 70.12 126 GLY A O 1
ATOM 888 N N . SER A 1 127 ? 6.938 -3.712 -27.114 1.00 69.25 127 SER A N 1
ATOM 889 C CA . SER A 1 127 ? 8.260 -3.736 -27.762 1.00 69.25 127 SER A CA 1
ATOM 890 C C . SER A 1 127 ? 9.179 -2.555 -27.424 1.00 69.25 127 SER A C 1
ATOM 892 O O . SER A 1 127 ? 10.300 -2.494 -27.929 1.00 69.25 127 SER A O 1
ATOM 894 N N . VAL A 1 128 ? 8.710 -1.588 -26.634 1.00 70.38 128 VAL A N 1
ATOM 895 C CA . VAL A 1 128 ? 9.481 -0.403 -26.239 1.00 70.38 128 VAL A CA 1
ATOM 896 C C . VAL A 1 128 ? 9.621 -0.408 -24.722 1.00 70.38 128 VAL A C 1
ATOM 898 O O . VAL A 1 128 ? 8.725 0.031 -24.008 1.00 70.38 128 VAL A O 1
ATOM 901 N N . GLY A 1 129 ? 10.751 -0.915 -24.233 1.00 71.50 129 GLY A N 1
ATOM 902 C CA . GLY A 1 129 ? 11.116 -0.785 -22.826 1.00 71.50 129 GLY A CA 1
ATOM 903 C C . GLY A 1 129 ? 11.466 0.667 -22.500 1.00 71.50 129 GLY A C 1
ATOM 904 O O . GLY A 1 129 ? 12.322 1.262 -23.157 1.00 71.50 129 GLY A O 1
ATOM 905 N N . ILE A 1 130 ? 10.811 1.237 -21.490 1.00 83.06 130 ILE A N 1
ATOM 906 C CA . ILE A 1 130 ? 11.128 2.562 -20.949 1.00 83.06 130 ILE A CA 1
ATOM 907 C C . ILE A 1 130 ? 12.102 2.359 -19.785 1.00 83.06 130 ILE A C 1
ATOM 909 O O . ILE A 1 130 ? 11.724 1.826 -18.748 1.00 83.06 130 ILE A O 1
ATOM 913 N N . ALA A 1 131 ? 13.372 2.721 -19.979 1.00 83.62 131 ALA A N 1
ATOM 914 C CA . ALA A 1 131 ? 14.456 2.371 -19.053 1.00 83.62 131 ALA A CA 1
ATOM 915 C C . ALA A 1 131 ? 14.314 2.995 -17.652 1.00 83.62 131 ALA A C 1
ATOM 917 O O . ALA A 1 131 ? 14.845 2.460 -16.682 1.00 83.62 131 ALA A O 1
ATOM 918 N N . ASP A 1 132 ? 13.624 4.128 -17.551 1.00 87.06 132 ASP A N 1
ATOM 919 C CA . ASP A 1 132 ? 13.384 4.872 -16.317 1.00 87.06 132 ASP A CA 1
ATOM 920 C C . ASP A 1 132 ? 12.028 4.566 -15.666 1.00 87.06 132 ASP A C 1
ATOM 922 O O . ASP A 1 132 ? 11.758 5.074 -14.576 1.00 87.06 132 ASP A O 1
ATOM 926 N N . ALA A 1 133 ? 11.194 3.724 -16.286 1.00 87.56 133 ALA A N 1
ATOM 927 C CA . ALA A 1 133 ? 9.897 3.363 -15.731 1.00 87.56 133 ALA A CA 1
ATOM 928 C C . ALA A 1 133 ? 10.049 2.524 -14.455 1.00 87.56 133 ALA A C 1
ATOM 930 O O . ALA A 1 133 ? 10.816 1.563 -14.400 1.00 87.56 133 ALA A O 1
ATOM 931 N N . GLY A 1 134 ? 9.288 2.894 -13.426 1.00 89.94 134 GLY A N 1
ATOM 932 C CA . GLY A 1 134 ? 9.108 2.058 -12.246 1.00 89.94 134 GLY A CA 1
ATOM 933 C C . GLY A 1 134 ? 8.136 0.907 -12.507 1.00 89.94 134 GLY A C 1
ATOM 934 O O . GLY A 1 134 ? 7.330 0.944 -13.438 1.00 89.94 134 GLY A O 1
ATOM 935 N N . THR A 1 135 ? 8.177 -0.086 -11.629 1.00 90.56 135 THR A N 1
ATOM 936 C CA . THR A 1 135 ? 7.263 -1.227 -11.606 1.00 90.56 135 THR A CA 1
ATOM 937 C C . THR A 1 135 ? 6.193 -0.989 -10.553 1.00 90.56 135 THR A C 1
ATOM 939 O O . THR A 1 135 ? 6.513 -0.748 -9.390 1.00 90.56 135 THR A O 1
ATOM 942 N N . THR A 1 136 ? 4.917 -1.077 -10.929 1.00 93.44 136 THR A N 1
ATOM 943 C CA . THR A 1 136 ? 3.833 -1.132 -9.943 1.00 93.44 136 THR A CA 1
ATOM 944 C C . THR A 1 136 ? 3.780 -2.526 -9.332 1.00 93.44 136 THR A C 1
ATOM 946 O O . THR A 1 136 ? 3.595 -3.513 -10.042 1.00 93.44 136 THR A O 1
ATOM 949 N N . VAL A 1 137 ? 3.929 -2.594 -8.014 1.00 95.31 137 VAL A N 1
ATOM 950 C CA . VAL A 1 137 ? 3.913 -3.826 -7.231 1.00 95.31 137 VAL A CA 1
ATOM 951 C C . VAL A 1 137 ? 2.614 -3.887 -6.439 1.00 95.31 137 VAL A C 1
ATOM 953 O O . VAL A 1 137 ? 2.229 -2.932 -5.760 1.00 95.31 137 VAL A O 1
ATOM 956 N N . PHE A 1 138 ? 1.941 -5.029 -6.536 1.00 96.69 138 PHE A N 1
ATOM 957 C CA . PHE A 1 138 ? 0.762 -5.356 -5.748 1.00 96.69 138 PHE A CA 1
ATOM 958 C C . PHE A 1 138 ? 1.152 -6.409 -4.714 1.00 96.69 138 PHE A C 1
ATOM 960 O O . PHE A 1 138 ? 1.816 -7.386 -5.046 1.00 96.69 138 PHE A O 1
ATOM 967 N N . THR A 1 139 ? 0.732 -6.221 -3.468 1.00 96.88 139 THR A N 1
ATOM 968 C CA . THR A 1 139 ? 0.879 -7.230 -2.411 1.00 96.88 139 THR A CA 1
ATOM 969 C C . THR A 1 139 ? -0.494 -7.521 -1.841 1.00 96.88 139 THR A C 1
ATOM 971 O O . THR A 1 139 ? -1.143 -6.598 -1.350 1.00 96.88 139 THR A O 1
ATOM 974 N N . LEU A 1 140 ? -0.926 -8.777 -1.904 1.00 97.00 140 LEU A N 1
ATOM 975 C CA . LEU A 1 140 ? -2.184 -9.254 -1.340 1.00 97.00 140 LEU A CA 1
ATOM 976 C C . LEU A 1 140 ? -1.873 -10.271 -0.234 1.00 97.00 140 LEU A C 1
ATOM 978 O O . LEU A 1 140 ? -1.092 -11.191 -0.460 1.00 97.00 140 LEU A O 1
ATOM 982 N N . THR A 1 141 ? -2.493 -10.113 0.934 1.00 96.38 141 THR A N 1
ATOM 983 C CA . THR A 1 141 ? -2.408 -11.071 2.046 1.00 96.38 141 THR A CA 1
ATOM 984 C C . THR A 1 141 ? -3.817 -11.518 2.405 1.00 96.38 141 THR A C 1
ATOM 986 O O . THR A 1 141 ? -4.605 -10.740 2.951 1.00 96.38 141 THR A O 1
ATOM 989 N N . VAL A 1 142 ? -4.140 -12.763 2.082 1.00 92.38 142 VAL A N 1
ATOM 990 C CA . VAL A 1 142 ? -5.430 -13.404 2.352 1.00 92.38 142 VAL A CA 1
ATOM 991 C C . VAL A 1 142 ? -5.203 -14.890 2.634 1.00 92.38 142 VAL A C 1
ATOM 993 O O . VAL A 1 142 ? -4.176 -15.434 2.243 1.00 92.38 142 VAL A O 1
ATOM 996 N N . ASP A 1 143 ? -6.158 -15.529 3.304 1.00 85.75 143 ASP A N 1
ATOM 997 C CA . ASP A 1 143 ? -6.211 -16.972 3.582 1.00 85.75 143 ASP A CA 1
ATOM 998 C C . ASP A 1 143 ? -5.093 -17.553 4.485 1.00 85.75 143 ASP A C 1
ATOM 1000 O O . ASP A 1 143 ? -4.931 -18.773 4.566 1.00 85.75 143 ASP A O 1
ATOM 1004 N N . GLY A 1 144 ? -4.393 -16.702 5.246 1.00 62.34 144 GLY A N 1
ATOM 1005 C CA . GLY A 1 144 ? -3.379 -17.093 6.245 1.00 62.34 144 GLY A CA 1
ATOM 1006 C C . GLY A 1 144 ? -1.963 -17.131 5.693 1.00 62.34 144 GLY A C 1
ATOM 1007 O O . GLY A 1 144 ? -1.173 -17.953 6.213 1.00 62.34 144 GLY A O 1
#

Radius of gyration: 23.26 Å; chains: 1; bounding box: 47×38×87 Å

Sequence (144 aa):
MKLRTLVAPLLALGIAASACANASSTVPGDGQGQGPDHAGGPGDLLLRISTEGGFLPPGYTLTAMPAFSLFGDGTVVTQGAQTEIYPGTALPPMIATPVTEKAIQALLRAAVAAGLDTDREYTDLGSVGIADAGTTVFTLTVDG

Foldseek 3Di:
DPPVPPPVVVVVVVVVVVVPPPPPPPPVPPDPDDFFAAAQDQPGWAKFKFWDDFDDDPPVVQQGDTQWTAHNVQWIKHFDDDDPDPPDDSHGDIDIDGDDPVVVRVVRNVCVVVVVVDDDDDPCPDDDDDRRGTDIDMDGDGDD

pLDDT: mean 82.26, std 17.92, range [43.44, 98.69]

Secondary structure (DSSP, 8-state):
--SSSSHHHHHHHHHHHTTS----------S---SPP---STT-EEEEEEEEESS--TTGGGG---SEEEETTSEEEEEPP----SS--SS--EEEEE--HHHHHHHHHHHHHTTTTS------S-S---TTPEEEEEEE----